Protein AF-A0A348WK27-F1 (afdb_monomer_lite)

Radius of gyration: 16.5 Å; chains: 1; bounding box: 59×31×34 Å

Foldseek 3Di:
DDPPPVPPPDFKDWPFKDKQAKDQAKDQLVVCQVPDPQEAEDPQVVLLSVPAGIDGIDHIFMWTKIWGAAQDWFALVNVVVPADPQQAAESNVCSVRVSSQCVVQPQQRDDDWDADPVAGEWGWYDDPQIWIKTWYWDDDPVGGIHIYIHIDGSGDIGHGGRHMYITGDDD

Secondary structure (DSSP, 8-state):
-------PPP-EEEEEEEEEPPB-S-B-HHHHHHH-TTEEE-HHHHHHHTT---B--B--EEEEEEEE--SS-EEHHHHHHHSPTT-PBPHHHHHHHHHHHHHHTGGG-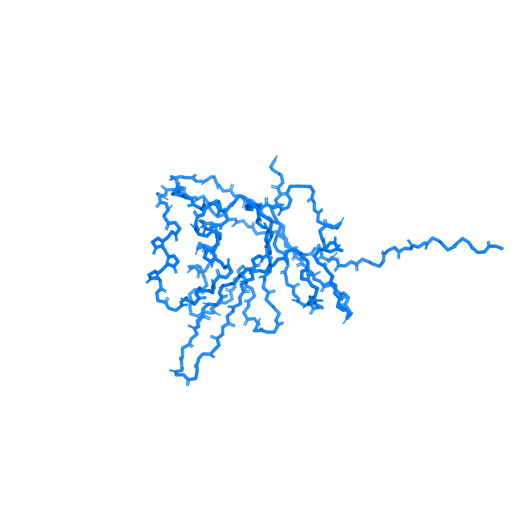SSSS---TTS-EEEEE-STT-EEEEEEEEEETTTEEEEEEEEEETT-EEE-TT-EEEEE---

pLDDT: mean 88.03, std 12.02, range [39.12, 97.31]

Structure (mmCIF, N/CA/C/O backbone):
data_AF-A0A348WK27-F1
#
_entry.id   AF-A0A348WK27-F1
#
loop_
_atom_site.group_PDB
_atom_site.id
_atom_site.type_symbol
_atom_site.label_atom_id
_atom_site.label_alt_id
_atom_site.label_comp_id
_atom_site.label_asym_id
_atom_site.label_entity_id
_atom_site.label_seq_id
_atom_site.pdbx_PDB_ins_code
_atom_site.Cartn_x
_atom_site.Cartn_y
_atom_site.Cartn_z
_atom_site.occupancy
_atom_site.B_iso_or_equiv
_atom_site.auth_seq_id
_atom_site.auth_comp_id
_atom_site.auth_asym_id
_atom_site.auth_atom_id
_atom_site.pdbx_PDB_model_num
ATOM 1 N N . MET A 1 1 ? 43.034 16.244 -9.999 1.00 39.12 1 MET A N 1
ATOM 2 C CA . MET A 1 1 ? 42.257 15.406 -9.064 1.00 39.12 1 MET A CA 1
ATOM 3 C C . MET A 1 1 ? 40.819 15.864 -9.180 1.00 39.12 1 MET A C 1
ATOM 5 O O . MET A 1 1 ? 40.510 16.952 -8.721 1.00 39.12 1 MET A O 1
ATOM 9 N N . GLY A 1 2 ? 40.007 15.137 -9.949 1.00 39.59 2 GLY A N 1
ATOM 10 C CA . GLY A 1 2 ? 38.590 15.454 -10.102 1.00 39.59 2 GLY A CA 1
ATOM 11 C C . GLY A 1 2 ? 37.856 15.017 -8.844 1.00 39.59 2 GLY A C 1
ATOM 12 O O . GLY A 1 2 ? 37.967 13.859 -8.447 1.00 39.59 2 GLY A O 1
ATOM 13 N N . ASN A 1 3 ? 37.160 15.951 -8.207 1.00 41.50 3 ASN A N 1
ATOM 14 C CA . ASN A 1 3 ? 36.207 15.642 -7.156 1.00 41.50 3 ASN A CA 1
ATOM 15 C C . ASN A 1 3 ? 35.047 14.884 -7.809 1.00 41.50 3 ASN A C 1
ATOM 17 O O . ASN A 1 3 ? 34.163 15.496 -8.401 1.00 41.50 3 ASN A O 1
ATOM 21 N N . ASN A 1 4 ? 35.073 13.553 -7.737 1.00 42.16 4 ASN A N 1
ATOM 22 C CA . ASN A 1 4 ? 33.879 12.746 -7.948 1.00 42.16 4 ASN A CA 1
ATOM 23 C C . ASN A 1 4 ? 32.987 12.948 -6.720 1.00 42.16 4 ASN A C 1
ATOM 25 O O . ASN A 1 4 ? 32.990 12.140 -5.792 1.00 42.16 4 ASN A O 1
ATOM 29 N N . GLU A 1 5 ? 32.254 14.059 -6.697 1.00 43.91 5 GLU A N 1
ATOM 30 C CA . GLU A 1 5 ? 31.015 14.115 -5.937 1.00 43.91 5 GLU A CA 1
ATOM 31 C C . GLU A 1 5 ? 30.116 13.040 -6.537 1.00 43.91 5 GLU A C 1
ATOM 33 O O . GLU A 1 5 ? 29.586 13.183 -7.637 1.00 43.91 5 GLU A O 1
ATOM 38 N N . ASN A 1 6 ? 30.039 11.909 -5.842 1.00 43.12 6 ASN A N 1
ATOM 39 C CA . ASN A 1 6 ? 29.105 10.838 -6.123 1.00 43.12 6 ASN A CA 1
ATOM 40 C C . ASN A 1 6 ? 27.704 11.423 -5.912 1.00 43.12 6 ASN A C 1
ATOM 42 O O . ASN A 1 6 ? 27.164 11.382 -4.808 1.00 43.12 6 ASN A O 1
ATOM 46 N N . THR A 1 7 ? 27.166 12.091 -6.934 1.00 49.34 7 THR A N 1
ATOM 47 C CA . THR A 1 7 ? 25.783 12.545 -6.931 1.00 49.34 7 THR A CA 1
ATOM 48 C C . THR A 1 7 ? 24.978 11.262 -6.987 1.00 49.34 7 THR A C 1
ATOM 50 O O . THR A 1 7 ? 24.872 10.657 -8.049 1.00 49.34 7 THR A O 1
ATOM 53 N N . ALA A 1 8 ? 24.532 10.775 -5.827 1.00 62.00 8 ALA A N 1
ATOM 54 C CA . ALA A 1 8 ? 23.645 9.627 -5.775 1.00 62.00 8 ALA A CA 1
ATOM 55 C C . ALA A 1 8 ? 22.491 9.920 -6.739 1.00 62.00 8 ALA A C 1
ATOM 57 O O . ALA A 1 8 ? 21.812 10.942 -6.603 1.00 62.00 8 ALA A O 1
ATOM 58 N N . GLU A 1 9 ? 22.371 9.100 -7.782 1.00 80.75 9 GLU A N 1
ATOM 59 C CA . GLU A 1 9 ? 21.333 9.275 -8.784 1.00 80.75 9 GLU A CA 1
ATOM 60 C C . GLU A 1 9 ? 19.986 9.199 -8.074 1.00 80.75 9 GLU A C 1
ATOM 62 O O . GLU A 1 9 ? 19.713 8.244 -7.348 1.00 80.75 9 GLU A O 1
ATOM 67 N N . LYS A 1 10 ? 19.178 10.247 -8.238 1.00 90.50 10 LYS A N 1
ATOM 68 C CA . LYS A 1 10 ? 17.883 10.358 -7.577 1.00 90.50 10 LYS A CA 1
ATOM 69 C C . LYS A 1 10 ? 16.972 9.222 -8.041 1.00 90.50 10 LYS A C 1
ATOM 71 O O . LYS A 1 10 ? 16.851 8.977 -9.237 1.00 90.50 10 LYS A O 1
ATOM 76 N N . ILE A 1 11 ? 16.300 8.564 -7.109 1.00 94.62 11 ILE A N 1
ATOM 77 C CA . ILE A 1 11 ? 15.469 7.382 -7.360 1.00 94.62 11 ILE A CA 1
ATOM 78 C C . ILE A 1 11 ? 13.988 7.741 -7.371 1.00 94.62 11 ILE A C 1
ATOM 80 O O . ILE A 1 11 ? 13.220 7.169 -8.146 1.00 94.62 11 ILE A O 1
ATOM 84 N N . LEU A 1 12 ? 13.582 8.705 -6.546 1.00 96.19 12 LEU A N 1
ATOM 85 C CA . LEU A 1 12 ? 12.198 9.119 -6.381 1.00 96.19 12 LEU A CA 1
ATOM 86 C C . LEU A 1 12 ? 11.966 10.534 -6.889 1.00 96.19 12 LEU A C 1
ATOM 88 O O . LEU A 1 12 ? 12.610 11.500 -6.475 1.00 96.19 12 LEU A O 1
ATOM 92 N N . ARG A 1 13 ? 10.949 10.690 -7.731 1.00 96.06 13 ARG A N 1
ATOM 93 C CA . ARG A 1 13 ? 10.403 11.998 -8.099 1.00 96.06 13 ARG A CA 1
ATOM 94 C C . ARG A 1 13 ? 9.061 12.197 -7.397 1.00 96.06 13 ARG A C 1
ATOM 96 O O . ARG A 1 13 ? 8.182 11.363 -7.591 1.00 96.06 13 ARG A O 1
ATOM 103 N N . PRO A 1 14 ? 8.856 13.293 -6.642 1.00 95.81 14 PRO A N 1
ATOM 104 C CA . PRO A 1 14 ? 7.535 13.623 -6.114 1.00 95.81 14 PRO A CA 1
ATOM 105 C C . PRO A 1 14 ? 6.504 13.703 -7.245 1.00 95.81 14 PRO A C 1
ATOM 107 O O . PRO A 1 14 ? 6.731 14.406 -8.232 1.00 95.81 14 PRO A O 1
ATOM 110 N N . SER A 1 15 ? 5.393 12.986 -7.102 1.00 94.75 15 SER A N 1
ATOM 111 C CA . SER A 1 15 ? 4.292 12.961 -8.073 1.00 94.75 15 SER A CA 1
ATOM 112 C C . SER A 1 15 ? 3.013 13.608 -7.536 1.00 94.75 15 SER A C 1
ATOM 114 O O . SER A 1 15 ? 2.141 13.974 -8.322 1.00 94.75 15 SER A O 1
ATOM 116 N N . GLY A 1 16 ? 2.918 13.844 -6.222 1.00 93.44 16 GLY A N 1
ATOM 117 C CA . GLY A 1 16 ? 1.859 14.658 -5.627 1.00 93.44 16 GLY A CA 1
ATOM 118 C C . GLY A 1 16 ? 1.589 14.352 -4.157 1.00 93.44 16 GLY A C 1
ATOM 119 O O . GLY A 1 16 ? 2.356 13.656 -3.493 1.00 93.44 16 GLY A O 1
ATOM 120 N N . GLU A 1 17 ? 0.461 14.863 -3.666 1.00 94.12 17 GLU A N 1
ATOM 121 C CA . GLU A 1 17 ? -0.114 14.516 -2.365 1.00 94.12 17 GLU A CA 1
ATOM 122 C C . GLU A 1 17 ? -1.512 13.926 -2.560 1.00 94.12 17 GLU A C 1
ATOM 124 O O . GLU A 1 17 ? -2.267 14.373 -3.426 1.00 94.12 17 GLU A O 1
ATOM 129 N N . ILE A 1 18 ? -1.879 12.960 -1.720 1.00 93.38 18 ILE A N 1
ATOM 130 C CA . ILE A 1 18 ? -3.224 12.382 -1.677 1.00 93.38 18 ILE A CA 1
ATOM 131 C C . ILE A 1 18 ? -3.839 12.693 -0.318 1.00 93.38 18 ILE A C 1
ATOM 133 O O . ILE A 1 18 ? -3.250 12.402 0.725 1.00 93.38 18 ILE A O 1
ATOM 137 N N . THR A 1 19 ? -5.045 13.255 -0.322 1.00 92.94 19 THR A N 1
ATOM 138 C CA . THR A 1 19 ? -5.824 13.471 0.899 1.00 92.94 19 THR A CA 1
ATOM 139 C C . THR A 1 19 ? -6.707 12.259 1.150 1.00 92.94 19 THR A C 1
ATOM 141 O O . THR A 1 19 ? -7.691 12.025 0.448 1.00 92.94 19 THR A O 1
ATOM 144 N N . LEU A 1 20 ? -6.372 11.490 2.180 1.00 92.44 20 LEU A N 1
ATOM 145 C CA . LEU A 1 20 ? -7.163 10.356 2.623 1.00 92.44 20 LEU A CA 1
ATOM 146 C C . LEU A 1 20 ? -8.238 10.833 3.608 1.00 92.44 20 LEU A C 1
ATOM 148 O O . LEU A 1 20 ? -7.897 11.402 4.650 1.00 92.44 20 LEU A O 1
ATOM 152 N N . PRO A 1 21 ? -9.529 10.596 3.319 1.00 92.56 21 PRO A N 1
ATOM 153 C CA . PRO A 1 21 ? -10.615 11.085 4.155 1.00 92.56 21 PRO A CA 1
ATOM 154 C C . PRO A 1 21 ? -10.622 10.404 5.523 1.00 92.56 21 PRO A C 1
ATOM 156 O O . PRO A 1 21 ? -10.168 9.265 5.671 1.00 92.56 21 PRO A O 1
ATOM 159 N N . ALA A 1 22 ? -11.180 11.101 6.513 1.00 94.31 22 ALA A N 1
ATOM 160 C CA . ALA A 1 22 ? -11.392 10.566 7.849 1.00 94.31 22 ALA A CA 1
ATOM 161 C C . ALA A 1 22 ? -12.230 9.279 7.820 1.00 94.31 22 ALA A C 1
ATOM 163 O O . ALA A 1 22 ? -13.229 9.172 7.103 1.00 94.31 22 ALA A O 1
ATOM 164 N N . LEU A 1 23 ? -11.843 8.315 8.651 1.00 94.12 23 LEU A N 1
ATOM 165 C CA . LEU A 1 23 ? -12.652 7.138 8.922 1.00 94.12 23 LEU A CA 1
ATOM 166 C C . LEU A 1 23 ? -13.581 7.464 10.096 1.00 94.12 23 LEU A C 1
ATOM 168 O O . LEU A 1 23 ? -13.135 7.565 11.236 1.00 94.12 23 LEU A O 1
ATOM 172 N N . ILE A 1 24 ? -14.871 7.621 9.803 1.00 92.00 24 ILE A N 1
ATOM 173 C CA . ILE A 1 24 ? -15.908 7.982 10.789 1.00 92.00 24 ILE A CA 1
ATOM 174 C C . ILE A 1 24 ? -16.731 6.784 11.286 1.00 92.00 24 ILE A C 1
ATOM 176 O O . ILE A 1 24 ? -17.595 6.939 12.146 1.00 92.00 24 ILE A O 1
ATOM 180 N N . LYS A 1 25 ? -16.502 5.593 10.725 1.00 91.75 25 LYS A N 1
ATOM 181 C CA . LYS A 1 25 ? -17.160 4.341 11.114 1.00 91.75 25 LYS A CA 1
ATOM 182 C C . LYS A 1 25 ? -16.103 3.283 11.419 1.00 91.75 25 LYS A C 1
ATOM 184 O O . LYS A 1 25 ? -15.093 3.266 10.719 1.00 91.75 25 LYS A O 1
ATOM 189 N N . PRO A 1 26 ? -16.349 2.374 12.377 1.00 95.25 26 PRO A N 1
ATOM 190 C CA . PRO A 1 26 ? -15.437 1.274 12.637 1.00 95.25 26 PRO A CA 1
ATOM 191 C C . PRO A 1 26 ? -15.147 0.460 11.374 1.00 95.25 26 PRO A C 1
ATOM 193 O O . PRO A 1 26 ? -16.058 0.134 10.608 1.00 95.25 26 PRO A O 1
ATOM 196 N N . PHE A 1 27 ? -13.876 0.132 11.175 1.00 96.69 27 PHE A N 1
ATOM 197 C CA . PHE A 1 27 ? -13.388 -0.678 10.069 1.00 96.69 27 PHE A CA 1
ATOM 198 C C . PHE A 1 27 ? -12.697 -1.926 10.606 1.00 96.69 27 PHE A C 1
ATOM 200 O O . PHE A 1 27 ? -11.764 -1.826 11.401 1.00 96.69 27 PHE A O 1
ATOM 207 N N . ASP A 1 28 ? -13.129 -3.091 10.129 1.00 96.88 28 ASP A N 1
ATOM 208 C CA . ASP A 1 28 ? -12.499 -4.380 10.407 1.00 96.88 28 ASP A CA 1
ATOM 209 C C . ASP A 1 28 ? -11.707 -4.839 9.165 1.00 96.88 28 ASP A C 1
ATOM 211 O O . ASP A 1 28 ? -12.322 -5.227 8.159 1.00 96.88 28 ASP A O 1
ATOM 215 N N . PRO A 1 29 ? -10.357 -4.805 9.216 1.00 95.62 29 PRO A N 1
ATOM 216 C CA . PRO A 1 29 ? -9.508 -5.275 8.127 1.00 95.62 29 PRO A CA 1
ATOM 217 C C . PRO A 1 29 ? -9.797 -6.714 7.702 1.00 95.62 29 PRO A C 1
ATOM 219 O O . PRO A 1 29 ? -9.895 -6.996 6.508 1.00 95.62 29 PRO A O 1
ATOM 222 N N . ASP A 1 30 ? -9.957 -7.635 8.652 1.00 94.25 30 ASP A N 1
ATOM 223 C CA . ASP A 1 30 ? -10.096 -9.054 8.332 1.00 94.25 30 ASP A CA 1
ATOM 224 C C . ASP A 1 30 ? -11.402 -9.301 7.573 1.00 94.25 30 ASP A C 1
ATOM 226 O O . ASP A 1 30 ? -11.415 -9.950 6.522 1.00 94.25 30 ASP A O 1
ATOM 230 N N . LYS A 1 31 ? -12.490 -8.675 8.038 1.00 95.00 31 LYS A N 1
ATOM 231 C CA . LYS A 1 31 ? -13.792 -8.738 7.374 1.00 95.00 31 LYS A CA 1
ATOM 232 C C . LYS A 1 31 ? -13.743 -8.165 5.959 1.00 95.00 31 LYS A C 1
ATOM 234 O O . LYS A 1 31 ? -14.241 -8.815 5.037 1.00 95.00 31 LYS A O 1
ATOM 239 N N . PHE A 1 32 ? -13.153 -6.984 5.766 1.00 95.38 32 PHE A N 1
ATOM 240 C CA . PHE A 1 32 ? -13.085 -6.351 4.446 1.00 95.38 32 PHE A CA 1
ATOM 241 C C . PHE A 1 32 ? -12.265 -7.195 3.465 1.00 95.38 32 PHE A C 1
ATOM 243 O O . PHE A 1 32 ? -12.774 -7.619 2.427 1.00 95.38 32 PHE A O 1
ATOM 250 N N . PHE A 1 33 ? -11.014 -7.500 3.813 1.00 94.50 33 PHE A N 1
ATOM 251 C CA . PHE A 1 33 ? -10.071 -8.119 2.885 1.00 94.50 33 PHE A CA 1
ATOM 252 C C . PHE A 1 33 ? -10.376 -9.599 2.602 1.00 94.50 33 PHE A C 1
ATOM 254 O O . PHE A 1 33 ? -10.013 -10.093 1.537 1.00 94.50 33 PHE A O 1
ATOM 261 N N . ARG A 1 34 ? -11.076 -10.318 3.493 1.00 90.81 34 ARG A N 1
ATOM 262 C CA . ARG A 1 34 ? -11.478 -11.713 3.229 1.00 90.81 34 ARG A CA 1
ATOM 263 C C . ARG A 1 34 ? -12.747 -11.861 2.402 1.00 90.81 34 ARG A C 1
ATOM 265 O O . ARG A 1 34 ? -12.899 -12.879 1.734 1.00 90.81 34 ARG A O 1
ATOM 272 N N . THR A 1 35 ? -13.679 -10.912 2.488 1.00 87.44 35 THR A N 1
ATOM 273 C CA . THR A 1 35 ? -15.038 -11.098 1.941 1.00 87.44 35 THR A CA 1
ATOM 274 C C . THR A 1 35 ? -15.359 -10.199 0.750 1.00 87.44 35 THR A C 1
ATOM 276 O O . THR A 1 35 ? -16.357 -10.424 0.061 1.00 87.44 35 THR A O 1
ATOM 279 N N . ARG A 1 36 ? -14.526 -9.191 0.464 1.00 87.12 36 ARG A N 1
ATOM 280 C CA . ARG A 1 36 ? -14.748 -8.266 -0.649 1.00 87.12 36 ARG A CA 1
ATOM 281 C C . ARG A 1 36 ? -14.624 -8.983 -1.997 1.00 87.12 36 ARG A C 1
ATOM 283 O O . ARG A 1 36 ? -13.557 -9.446 -2.382 1.00 87.12 36 ARG A O 1
ATOM 290 N N . LYS A 1 37 ? -15.718 -9.007 -2.765 1.00 86.50 37 LYS A N 1
ATOM 291 C CA . LYS A 1 37 ? -15.716 -9.451 -4.171 1.00 86.50 37 LYS A CA 1
ATOM 292 C C . LYS A 1 37 ? -14.748 -8.599 -5.003 1.00 86.50 37 LYS A C 1
ATOM 294 O O . LYS A 1 37 ? -14.667 -7.402 -4.763 1.00 86.50 37 LYS A O 1
ATOM 299 N N . GLY A 1 38 ? -14.078 -9.169 -6.005 1.00 87.75 38 GLY A N 1
ATOM 300 C CA . GLY A 1 38 ? -13.172 -8.405 -6.879 1.00 87.75 38 GLY A CA 1
ATOM 301 C C . GLY A 1 38 ? -11.890 -7.953 -6.178 1.00 87.75 38 GLY A C 1
ATOM 302 O O . GLY A 1 38 ? -11.293 -6.951 -6.573 1.00 87.75 38 GLY A O 1
ATOM 303 N N . LEU A 1 39 ? -11.488 -8.682 -5.133 1.00 91.31 39 LEU A N 1
ATOM 304 C CA . LEU A 1 39 ? -10.247 -8.483 -4.404 1.00 91.31 39 LEU A CA 1
ATOM 305 C C . LEU A 1 39 ? -9.566 -9.836 -4.163 1.00 91.31 39 LEU A C 1
ATOM 307 O O . LEU A 1 39 ? -10.087 -10.691 -3.448 1.00 91.31 39 LEU A O 1
ATOM 311 N N . LEU A 1 40 ? -8.372 -10.009 -4.721 1.00 91.56 40 LEU A N 1
ATOM 312 C CA . LEU A 1 40 ? -7.505 -11.156 -4.494 1.00 91.56 40 LEU A CA 1
ATOM 313 C C . LEU A 1 40 ? -6.404 -10.801 -3.502 1.00 91.56 40 LEU A C 1
ATOM 315 O O . LEU A 1 40 ? -5.451 -10.087 -3.818 1.00 91.56 40 LEU A O 1
ATOM 319 N N . VAL A 1 41 ? -6.508 -11.381 -2.311 1.00 93.81 41 VAL A N 1
ATOM 320 C CA . VAL A 1 41 ? -5.515 -11.239 -1.244 1.00 93.81 41 VAL A CA 1
ATOM 321 C C . VAL A 1 41 ? -4.541 -12.413 -1.265 1.00 93.81 41 VAL A C 1
ATOM 323 O O . VAL A 1 41 ? -4.936 -13.568 -1.076 1.00 93.81 41 VAL A O 1
ATOM 326 N N . ARG A 1 42 ? -3.258 -12.116 -1.482 1.00 92.56 42 ARG A N 1
ATOM 327 C CA . ARG A 1 42 ? -2.162 -13.094 -1.473 1.00 92.56 42 ARG A CA 1
ATOM 328 C C . ARG A 1 42 ? -1.652 -13.378 -0.060 1.00 92.56 42 ARG A C 1
ATOM 330 O O . ARG A 1 42 ? -1.882 -12.606 0.869 1.00 92.56 42 ARG A O 1
ATOM 337 N N . ASP A 1 43 ? -0.940 -14.495 0.087 1.00 88.94 43 ASP A N 1
ATOM 338 C CA . ASP A 1 43 ? -0.457 -14.991 1.381 1.00 88.94 43 ASP A CA 1
ATOM 339 C C . ASP A 1 43 ? 0.428 -13.994 2.123 1.00 88.94 43 ASP A C 1
ATOM 341 O O . ASP A 1 43 ? 0.269 -13.840 3.331 1.00 88.94 43 ASP A O 1
ATOM 345 N N . GLY A 1 44 ? 1.285 -13.254 1.411 1.00 88.94 44 GLY A N 1
ATOM 346 C CA . GLY A 1 44 ? 2.111 -12.222 2.030 1.00 88.94 44 GLY A CA 1
ATOM 347 C C . GLY A 1 44 ? 1.257 -11.203 2.783 1.00 88.94 44 GLY A C 1
ATOM 348 O O . GLY A 1 44 ? 1.496 -10.927 3.957 1.00 88.94 44 GLY A O 1
ATOM 349 N N . PHE A 1 45 ? 0.194 -10.708 2.146 1.00 92.69 45 PHE A N 1
ATOM 350 C CA . PHE A 1 45 ? -0.691 -9.724 2.763 1.00 92.69 45 PHE A CA 1
ATOM 351 C C . PHE A 1 45 ? -1.494 -10.289 3.947 1.00 92.69 45 PHE A C 1
ATOM 353 O O . PHE A 1 45 ? -1.830 -9.552 4.875 1.00 92.69 45 PHE A O 1
ATOM 360 N N . ARG A 1 46 ? -1.750 -11.605 3.989 1.00 91.69 46 ARG A N 1
ATOM 361 C CA . ARG A 1 46 ? -2.401 -12.251 5.145 1.00 91.69 46 ARG A CA 1
ATOM 362 C C . ARG A 1 46 ? -1.569 -12.134 6.423 1.00 91.69 46 ARG A C 1
ATOM 364 O O . ARG A 1 46 ? -2.146 -12.074 7.506 1.00 91.69 46 ARG A O 1
ATOM 371 N N . GLU A 1 47 ? -0.241 -12.026 6.326 1.00 89.75 47 GLU A N 1
ATOM 372 C CA . GLU A 1 47 ? 0.607 -11.743 7.492 1.00 89.75 47 GLU A CA 1
ATOM 373 C C . GLU A 1 47 ? 0.304 -10.361 8.090 1.00 89.75 47 GLU A C 1
ATOM 375 O O . GLU A 1 47 ? 0.264 -10.217 9.313 1.00 89.75 47 GLU A O 1
ATOM 380 N N . ILE A 1 48 ? 0.039 -9.357 7.250 1.00 91.44 48 ILE A N 1
ATOM 381 C CA . ILE A 1 48 ? -0.339 -8.008 7.693 1.00 91.44 48 ILE A CA 1
ATOM 382 C C . ILE A 1 48 ? -1.725 -8.045 8.340 1.00 91.44 48 ILE A C 1
ATOM 384 O O . ILE A 1 48 ? -1.897 -7.530 9.444 1.00 91.44 48 ILE A O 1
ATOM 388 N N . LEU A 1 49 ? -2.686 -8.738 7.719 1.00 92.81 49 LEU A N 1
ATOM 389 C CA . LEU A 1 49 ? -4.025 -8.927 8.292 1.00 92.81 49 LEU A CA 1
ATOM 390 C C . LEU A 1 49 ? -3.997 -9.652 9.645 1.00 92.81 49 LEU A C 1
ATOM 392 O O . LEU A 1 49 ? -4.814 -9.356 10.507 1.00 92.81 49 LEU A O 1
ATOM 396 N N . SER A 1 50 ? -3.034 -10.553 9.871 1.00 92.06 50 SER A N 1
ATOM 397 C CA . SER A 1 50 ? -2.909 -11.285 11.143 1.00 92.06 50 SER A CA 1
ATOM 398 C C . SER A 1 50 ? -2.554 -10.400 12.346 1.00 92.06 50 SER A C 1
ATOM 400 O O . SER A 1 50 ? -2.766 -10.801 13.493 1.00 92.06 50 SER A O 1
ATOM 402 N N . VAL A 1 51 ? -1.994 -9.211 12.097 1.00 92.44 51 VAL A N 1
ATOM 403 C CA . VAL A 1 51 ? -1.619 -8.243 13.140 1.00 92.44 51 VAL A CA 1
ATOM 404 C C . VAL A 1 51 ? -2.477 -6.982 13.119 1.00 92.44 51 VAL A C 1
ATOM 406 O O . VAL A 1 51 ? -2.533 -6.289 14.134 1.00 92.44 51 VAL A O 1
ATOM 409 N N . ALA A 1 52 ? -3.152 -6.699 12.003 1.00 93.88 52 ALA A N 1
ATOM 410 C CA . ALA A 1 52 ? -4.086 -5.592 11.887 1.00 93.88 52 ALA A CA 1
ATOM 411 C C . ALA A 1 52 ? -5.283 -5.782 12.833 1.00 93.88 52 ALA A C 1
ATOM 413 O O . ALA A 1 52 ? -5.765 -6.895 13.060 1.00 93.88 52 ALA A O 1
ATOM 414 N N . ARG A 1 53 ? -5.753 -4.679 13.413 1.00 95.19 53 ARG A N 1
ATOM 415 C CA . ARG A 1 53 ? -6.879 -4.642 14.350 1.00 95.19 53 ARG A CA 1
ATOM 416 C C . ARG A 1 53 ? -7.993 -3.760 13.813 1.00 95.19 53 ARG A C 1
ATOM 418 O O . ARG A 1 53 ? -7.786 -2.960 12.905 1.00 95.19 53 ARG A O 1
ATOM 425 N N . GLU A 1 54 ? -9.174 -3.913 14.401 1.00 97.31 54 GLU A N 1
ATOM 426 C CA . GLU A 1 54 ? -10.294 -3.020 14.130 1.00 97.31 54 GLU A CA 1
ATOM 427 C C . GLU A 1 54 ? -9.905 -1.569 14.438 1.00 97.31 54 GLU A C 1
ATOM 429 O O . GLU A 1 54 ? -9.341 -1.261 15.493 1.00 97.31 54 GLU A O 1
ATOM 434 N N . VAL A 1 55 ? -10.226 -0.675 13.510 1.00 97.00 55 VAL A N 1
ATOM 435 C CA . VAL A 1 55 ? -9.964 0.755 13.619 1.00 97.00 55 VAL A CA 1
ATOM 436 C C . VAL A 1 55 ? -11.286 1.468 13.849 1.00 97.00 55 VAL A C 1
ATOM 438 O O . VAL A 1 55 ? -12.143 1.484 12.972 1.00 97.00 55 VAL A O 1
ATOM 441 N N . LYS A 1 56 ? -11.462 2.076 15.025 1.00 96.44 56 LYS A N 1
ATOM 442 C CA . LYS A 1 56 ? -12.715 2.766 15.379 1.00 96.44 56 LYS A CA 1
ATOM 443 C C . LYS A 1 56 ? -12.922 4.048 14.578 1.00 96.44 56 LYS A C 1
ATOM 445 O O . LYS A 1 56 ? -14.032 4.333 14.138 1.00 96.44 56 LYS A O 1
ATOM 450 N N . SER A 1 57 ? -11.849 4.816 14.427 1.00 95.25 57 SER A N 1
ATOM 451 C CA . SER A 1 57 ? -11.836 6.083 13.708 1.00 95.25 57 SER A CA 1
ATOM 452 C C . SER A 1 57 ? -10.411 6.481 13.344 1.00 95.25 57 SER A C 1
ATOM 454 O O . SER A 1 57 ? -9.474 6.144 14.067 1.00 95.25 57 SER A O 1
ATOM 456 N N . LEU A 1 58 ? -10.264 7.256 12.274 1.00 95.06 58 LEU A N 1
ATOM 457 C CA . LEU A 1 58 ? -9.016 7.916 11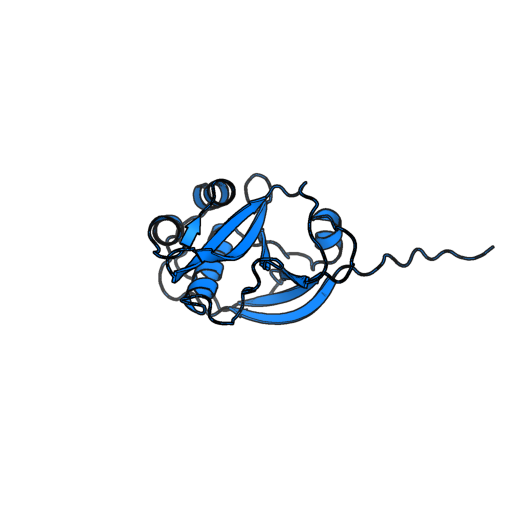.886 1.00 95.06 58 LEU A CA 1
ATOM 458 C C . LEU A 1 58 ? -9.338 9.346 11.438 1.00 95.06 58 LEU A C 1
ATOM 460 O O . LEU A 1 58 ? -10.348 9.522 10.753 1.00 95.06 58 LEU A O 1
ATOM 464 N N . PRO A 1 59 ? -8.499 10.350 11.749 1.00 94.62 59 PRO A N 1
ATOM 465 C CA . PRO A 1 59 ? -8.649 11.693 11.181 1.00 94.62 59 PRO A CA 1
ATOM 466 C C . PRO A 1 59 ? -8.428 11.667 9.663 1.00 94.62 59 PRO A C 1
ATOM 468 O O . PRO A 1 59 ? -8.053 10.634 9.108 1.00 94.62 59 PRO A O 1
ATOM 471 N N . ASP A 1 60 ? -8.646 12.764 8.949 1.00 94.31 60 ASP A N 1
ATOM 472 C CA . ASP A 1 60 ? -8.084 12.895 7.604 1.00 94.31 60 ASP A CA 1
ATOM 473 C C . ASP A 1 60 ? -6.547 12.883 7.664 1.00 94.31 60 ASP A C 1
ATOM 475 O O . ASP A 1 60 ? -5.937 13.141 8.705 1.00 94.31 60 ASP A O 1
ATOM 479 N N . ARG A 1 61 ? -5.911 12.476 6.565 1.00 92.25 61 ARG A N 1
ATOM 480 C CA . ARG A 1 61 ? -4.451 12.427 6.482 1.00 92.25 61 ARG A CA 1
ATOM 481 C C . ARG A 1 61 ? -3.990 12.696 5.065 1.00 92.25 61 ARG A C 1
ATOM 483 O O . ARG A 1 61 ? -4.464 12.053 4.131 1.00 92.25 61 ARG A O 1
ATOM 490 N N . LYS A 1 62 ? -3.028 13.599 4.916 1.00 93.25 62 LYS A N 1
ATOM 491 C CA . LYS A 1 62 ? -2.273 13.734 3.674 1.00 93.25 62 LYS A CA 1
ATOM 492 C C . LYS A 1 62 ? -1.172 12.687 3.620 1.00 93.25 62 LYS A C 1
ATOM 494 O O . LYS A 1 62 ? -0.581 12.357 4.641 1.00 93.25 62 LYS A O 1
ATOM 499 N N . ILE A 1 63 ? -0.927 12.155 2.435 1.00 94.62 63 ILE A N 1
ATOM 500 C CA . ILE A 1 63 ? 0.179 11.238 2.170 1.00 94.62 63 ILE A CA 1
ATOM 501 C C . ILE A 1 63 ? 0.914 11.714 0.923 1.00 94.62 63 ILE A C 1
ATOM 503 O O . ILE A 1 63 ? 0.301 12.289 0.021 1.00 94.62 63 ILE A O 1
ATOM 507 N N . ALA A 1 64 ? 2.220 11.482 0.872 1.00 95.69 64 ALA A N 1
ATOM 508 C CA . ALA A 1 64 ? 3.032 11.849 -0.278 1.00 95.69 64 ALA A CA 1
ATOM 509 C C . ALA A 1 64 ? 3.054 10.702 -1.293 1.00 95.69 64 ALA A C 1
ATOM 511 O O . ALA A 1 64 ? 3.071 9.527 -0.917 1.00 95.69 64 ALA A O 1
ATOM 512 N N . SER A 1 65 ? 3.067 11.054 -2.575 1.00 95.69 65 SER A N 1
ATOM 513 C CA . SER A 1 65 ? 3.207 10.123 -3.689 1.00 95.69 65 SER A CA 1
ATOM 514 C C . SER A 1 65 ? 4.480 10.433 -4.466 1.00 95.69 65 SER A C 1
ATOM 516 O O . SER A 1 65 ? 4.834 11.600 -4.675 1.00 95.69 65 SER A O 1
ATOM 518 N N . PHE A 1 66 ? 5.174 9.379 -4.879 1.00 96.50 66 PHE A N 1
ATOM 519 C CA . PHE A 1 66 ? 6.412 9.448 -5.640 1.00 96.50 66 PHE A CA 1
ATOM 520 C C . PHE A 1 66 ? 6.379 8.451 -6.792 1.00 96.50 66 PHE A C 1
ATOM 522 O O . PHE A 1 66 ? 5.765 7.394 -6.677 1.00 96.50 66 PHE A O 1
ATOM 529 N N . ASP A 1 67 ? 7.102 8.748 -7.863 1.00 96.12 67 ASP A N 1
ATOM 530 C CA . ASP A 1 67 ? 7.388 7.793 -8.929 1.00 96.12 67 ASP A CA 1
ATOM 531 C C . ASP A 1 67 ? 8.849 7.360 -8.845 1.00 96.12 67 ASP A C 1
ATOM 533 O O . ASP A 1 67 ? 9.738 8.198 -8.653 1.00 96.12 67 ASP A O 1
ATOM 537 N N . ILE A 1 68 ? 9.101 6.068 -9.050 1.00 95.88 68 ILE A N 1
ATOM 538 C CA . ILE A 1 68 ? 10.451 5.573 -9.323 1.00 95.88 68 ILE A CA 1
ATOM 539 C C . ILE A 1 68 ? 10.866 6.050 -10.716 1.00 95.88 68 ILE A C 1
ATOM 541 O O . ILE A 1 68 ? 10.116 5.875 -11.681 1.00 95.88 68 ILE A O 1
ATOM 545 N N . ILE A 1 69 ? 12.050 6.660 -10.818 1.00 94.19 69 ILE A N 1
ATOM 546 C CA . ILE A 1 69 ? 12.569 7.223 -12.074 1.00 94.19 69 ILE A CA 1
ATOM 547 C C . ILE A 1 69 ? 13.643 6.393 -12.791 1.00 94.19 69 ILE A C 1
ATOM 549 O O . ILE A 1 69 ? 13.627 6.423 -14.024 1.00 94.19 69 ILE A O 1
ATOM 553 N N . PRO A 1 70 ? 14.558 5.663 -12.117 1.00 88.06 70 PRO A N 1
ATOM 554 C CA . PRO A 1 70 ? 15.623 4.960 -12.822 1.00 88.06 70 PRO A CA 1
ATOM 555 C C . PRO A 1 70 ? 15.083 3.835 -13.706 1.00 88.06 70 PRO A C 1
ATOM 557 O O . PRO A 1 70 ? 14.138 3.133 -13.342 1.00 88.06 70 PRO A O 1
ATOM 560 N N . LEU A 1 71 ? 15.723 3.641 -14.863 1.00 82.75 71 LEU A N 1
ATOM 561 C CA . LEU A 1 71 ? 15.432 2.518 -15.763 1.00 82.75 71 LEU A CA 1
ATOM 562 C C . LEU A 1 71 ? 15.966 1.185 -15.221 1.00 82.75 71 LEU A C 1
ATOM 564 O O . LEU A 1 71 ? 15.507 0.120 -15.632 1.00 82.75 71 LEU A O 1
ATOM 568 N N . GLU A 1 72 ? 16.940 1.246 -14.315 1.00 89.62 72 GLU A N 1
ATOM 569 C CA . GLU A 1 72 ? 17.511 0.083 -13.648 1.00 89.62 72 GLU A CA 1
ATOM 570 C C . GLU A 1 72 ? 16.630 -0.410 -12.494 1.00 89.62 72 GLU A C 1
ATOM 572 O O . GLU A 1 72 ? 15.769 0.304 -11.977 1.00 89.62 72 GLU A O 1
ATOM 577 N N . ILE A 1 73 ? 16.863 -1.658 -12.076 1.00 92.12 73 ILE A N 1
ATOM 578 C CA . ILE A 1 73 ? 16.150 -2.248 -10.944 1.00 92.12 73 ILE A CA 1
ATOM 579 C C . ILE A 1 73 ? 16.644 -1.613 -9.643 1.00 92.12 73 ILE A C 1
ATOM 581 O O . ILE A 1 73 ? 17.831 -1.678 -9.331 1.00 92.12 73 ILE A O 1
ATOM 585 N N . VAL A 1 74 ? 15.718 -1.095 -8.838 1.00 93.62 74 VAL A N 1
ATOM 586 C CA . VAL A 1 74 ? 16.005 -0.506 -7.526 1.00 93.62 74 VAL A CA 1
ATOM 587 C C . VAL A 1 74 ? 15.490 -1.378 -6.379 1.00 93.62 74 VAL A C 1
ATOM 589 O O . VAL A 1 74 ? 14.503 -2.120 -6.494 1.00 93.62 74 VAL A O 1
ATOM 592 N N . SER A 1 75 ? 16.189 -1.309 -5.248 1.00 94.00 75 SER A N 1
ATOM 593 C CA . SER A 1 75 ? 15.849 -2.026 -4.019 1.00 94.00 75 SER A CA 1
ATOM 594 C C . SER A 1 75 ? 14.943 -1.201 -3.101 1.00 94.00 75 SER A C 1
ATOM 596 O O . SER A 1 75 ? 14.873 0.026 -3.181 1.00 94.00 75 SER A O 1
ATOM 598 N N . ASN A 1 76 ? 14.276 -1.869 -2.158 1.00 93.88 76 ASN A N 1
ATOM 599 C CA . ASN A 1 76 ? 13.542 -1.168 -1.099 1.00 93.88 76 ASN A CA 1
ATOM 600 C C . ASN A 1 76 ? 14.450 -0.303 -0.218 1.00 93.88 76 ASN A C 1
ATOM 602 O O . ASN A 1 76 ? 13.995 0.701 0.313 1.00 93.88 76 ASN A O 1
ATOM 606 N N . GLU A 1 77 ? 15.706 -0.702 -0.009 1.00 92.81 77 GLU A N 1
ATOM 607 C CA . GLU A 1 77 ? 16.661 0.072 0.791 1.00 92.81 77 GLU A CA 1
ATOM 608 C C . GLU A 1 77 ? 16.957 1.416 0.127 1.00 92.81 77 GLU A C 1
ATOM 610 O O . GLU A 1 77 ? 16.840 2.459 0.764 1.00 92.81 77 GLU A O 1
ATOM 615 N N . GLN A 1 78 ? 17.226 1.379 -1.176 1.00 94.19 78 GLN A N 1
ATOM 616 C CA . GLN A 1 78 ? 17.441 2.553 -2.010 1.00 94.19 78 GLN A CA 1
ATOM 617 C C . GLN A 1 78 ? 16.221 3.484 -2.034 1.00 94.19 78 GLN A C 1
ATOM 619 O O . GLN A 1 78 ? 16.355 4.677 -1.781 1.00 94.19 78 GLN A O 1
ATOM 624 N N . ILE A 1 79 ? 15.018 2.941 -2.255 1.00 95.25 79 ILE A N 1
ATOM 625 C CA . ILE A 1 79 ? 13.774 3.729 -2.230 1.00 95.25 79 ILE A CA 1
ATOM 626 C C . ILE A 1 79 ? 13.577 4.384 -0.857 1.00 95.25 79 ILE A C 1
ATOM 628 O O . ILE A 1 79 ? 13.310 5.578 -0.763 1.00 95.25 79 ILE A O 1
ATOM 632 N N . ARG A 1 80 ? 13.709 3.612 0.228 1.00 93.56 80 ARG A N 1
ATOM 633 C CA . ARG A 1 80 ? 13.467 4.103 1.592 1.00 93.56 80 ARG A CA 1
ATOM 634 C C . ARG A 1 80 ? 14.474 5.155 2.042 1.00 93.56 80 ARG A C 1
ATOM 636 O O . ARG A 1 80 ? 14.119 5.951 2.904 1.00 93.56 80 ARG A O 1
ATOM 643 N N . ALA A 1 81 ? 15.683 5.163 1.484 1.00 93.25 81 ALA A N 1
ATOM 644 C CA . ALA A 1 81 ? 16.688 6.183 1.770 1.00 93.25 81 ALA A CA 1
ATOM 645 C C . ALA A 1 81 ? 16.280 7.583 1.271 1.00 93.25 81 ALA A C 1
ATOM 647 O O . ALA A 1 81 ? 16.744 8.576 1.824 1.00 93.25 81 ALA A O 1
ATOM 648 N N . GLU A 1 82 ? 15.399 7.671 0.268 1.00 95.25 82 GLU A N 1
ATOM 649 C CA . GLU A 1 82 ? 14.881 8.943 -0.261 1.00 95.25 82 GLU A CA 1
ATOM 650 C C . GLU A 1 82 ? 13.492 9.318 0.267 1.00 95.25 82 GLU A C 1
ATOM 652 O O . GLU A 1 82 ? 13.023 10.439 0.055 1.00 95.25 82 GLU A O 1
ATOM 657 N N . LEU A 1 83 ? 12.815 8.392 0.946 1.00 94.12 83 LEU A N 1
ATOM 658 C CA . LEU A 1 83 ? 11.517 8.661 1.548 1.00 94.12 83 LEU A CA 1
ATOM 659 C C . LEU A 1 83 ? 11.658 9.508 2.820 1.00 94.12 83 LEU A C 1
ATOM 661 O O . LEU A 1 83 ? 12.645 9.375 3.548 1.00 94.12 83 LEU A O 1
ATOM 665 N N . PRO A 1 84 ? 10.653 10.344 3.139 1.00 91.56 84 PRO A N 1
ATOM 666 C CA . PRO A 1 84 ? 10.666 11.120 4.370 1.00 91.56 84 PRO A CA 1
ATOM 667 C C . PRO A 1 84 ? 10.707 10.219 5.612 1.00 91.56 84 PRO A C 1
ATOM 669 O O . PRO A 1 84 ? 10.300 9.047 5.602 1.00 91.56 84 PRO A O 1
ATOM 672 N N . GLU A 1 85 ? 11.175 10.784 6.723 1.00 89.44 85 GLU A N 1
ATOM 673 C CA . GLU A 1 85 ? 11.055 10.132 8.023 1.00 89.44 85 GLU A CA 1
ATOM 674 C C . GLU A 1 85 ? 9.572 9.870 8.340 1.00 89.44 85 GLU A C 1
ATOM 676 O O . GLU A 1 85 ? 8.699 10.688 8.051 1.00 89.44 85 GLU A O 1
ATOM 681 N N . GLY A 1 86 ? 9.268 8.691 8.889 1.00 88.06 86 GLY A N 1
ATOM 682 C CA . GLY A 1 86 ? 7.885 8.289 9.155 1.00 88.06 86 GLY A CA 1
ATOM 683 C C . GLY A 1 86 ? 7.095 7.814 7.926 1.00 88.06 86 GLY A C 1
ATOM 684 O O . GLY A 1 86 ? 5.874 7.720 8.008 1.00 88.06 86 GLY A O 1
ATOM 685 N N . HIS A 1 87 ? 7.758 7.456 6.817 1.00 92.31 87 HIS A N 1
ATOM 686 C CA . HIS A 1 87 ? 7.119 6.951 5.585 1.00 92.31 87 HIS A CA 1
ATOM 687 C C . HIS A 1 87 ? 6.287 5.669 5.723 1.00 92.31 87 HIS A C 1
ATOM 689 O O . HIS A 1 87 ? 5.532 5.317 4.812 1.00 92.31 87 HIS A O 1
ATOM 695 N N . THR A 1 88 ? 6.424 4.942 6.830 1.00 92.31 88 THR A N 1
ATOM 696 C CA . THR A 1 88 ? 5.735 3.671 7.061 1.00 92.31 88 THR A CA 1
ATOM 697 C C . THR A 1 88 ? 4.389 3.856 7.748 1.00 92.31 88 THR A C 1
ATOM 699 O O . THR A 1 88 ? 4.272 4.640 8.687 1.00 92.31 88 THR A O 1
ATOM 702 N N . PHE A 1 89 ? 3.410 3.037 7.376 1.00 92.44 89 PHE A N 1
ATOM 703 C CA . PHE A 1 89 ? 2.125 2.962 8.067 1.00 92.44 89 PHE A CA 1
ATOM 704 C C . PHE A 1 89 ? 2.096 1.876 9.146 1.00 92.44 89 PHE A C 1
ATOM 706 O O . PHE A 1 89 ? 2.722 0.821 9.002 1.00 92.44 89 PHE A O 1
ATOM 713 N N . ASP A 1 90 ? 1.288 2.100 10.184 1.00 92.62 90 ASP A N 1
ATOM 714 C CA . ASP A 1 90 ? 0.794 1.023 11.045 1.00 92.62 90 ASP A CA 1
ATOM 715 C C . ASP A 1 90 ? -0.078 0.048 10.220 1.00 92.62 90 ASP A C 1
ATOM 717 O O . ASP A 1 90 ? -0.839 0.503 9.362 1.00 92.62 90 ASP A O 1
ATOM 721 N N . PRO A 1 91 ? -0.020 -1.279 10.455 1.00 93.62 91 PRO A N 1
ATOM 722 C CA . PRO A 1 91 ? -0.830 -2.257 9.728 1.00 93.62 91 PRO A CA 1
ATOM 723 C C . PRO A 1 91 ? -2.338 -1.981 9.718 1.00 93.62 91 PRO A C 1
ATOM 725 O O . PRO A 1 91 ? -2.983 -2.156 8.684 1.00 93.62 91 PRO A O 1
ATOM 728 N N . SER A 1 92 ? -2.910 -1.565 10.848 1.00 95.00 92 SER A N 1
ATOM 729 C CA . SER A 1 92 ? -4.353 -1.338 10.989 1.00 95.00 92 SER A CA 1
ATOM 730 C C . SER A 1 92 ? -4.762 -0.059 10.269 1.00 95.00 92 SER A C 1
ATOM 732 O O . SER A 1 92 ? -5.720 -0.066 9.493 1.00 95.00 92 SER A O 1
ATOM 734 N N . GLU A 1 93 ? -3.992 1.017 10.466 1.00 94.44 93 GLU A N 1
ATOM 735 C CA . GLU A 1 93 ? -4.194 2.271 9.737 1.00 94.44 93 GLU A CA 1
ATOM 736 C C . GLU A 1 93 ? -4.076 2.047 8.227 1.00 94.44 93 GLU A C 1
ATOM 738 O O . GLU A 1 93 ? -4.977 2.432 7.479 1.00 94.44 93 GLU A O 1
ATOM 743 N N . PHE A 1 94 ? -3.006 1.378 7.787 1.00 94.75 94 PHE A N 1
ATOM 744 C CA . PHE A 1 94 ? -2.787 1.048 6.384 1.00 94.75 94 PHE A CA 1
AT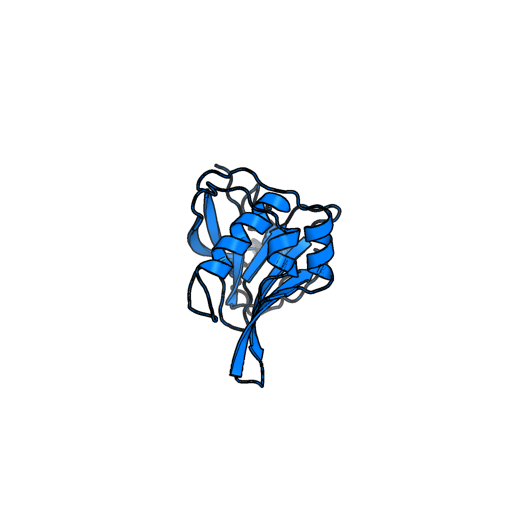OM 745 C C . PHE A 1 94 ? -4.004 0.337 5.798 1.00 94.75 94 PHE A C 1
ATOM 747 O O . PHE A 1 94 ? -4.544 0.789 4.793 1.00 94.75 94 PHE A O 1
ATOM 754 N N . CYS A 1 95 ? -4.474 -0.737 6.442 1.00 95.88 95 CYS A N 1
ATOM 755 C CA . CYS A 1 95 ? -5.607 -1.514 5.946 1.00 95.88 95 CYS A CA 1
ATOM 756 C C . CYS A 1 95 ? -6.870 -0.658 5.787 1.00 95.88 95 CYS A C 1
ATOM 758 O O . CYS A 1 95 ? -7.537 -0.756 4.758 1.00 95.88 95 CYS A O 1
ATOM 760 N N . ALA A 1 96 ? -7.180 0.201 6.763 1.00 96.12 96 ALA A N 1
ATOM 761 C CA . ALA A 1 96 ? -8.346 1.080 6.701 1.00 96.12 96 ALA A CA 1
ATOM 762 C C . ALA A 1 96 ? -8.241 2.112 5.567 1.00 96.12 96 ALA A C 1
ATOM 764 O O . ALA A 1 96 ? -9.183 2.303 4.796 1.00 96.12 96 ALA A O 1
ATOM 765 N N . ARG A 1 97 ? -7.079 2.760 5.422 1.00 95.31 97 ARG A N 1
ATOM 766 C CA . ARG A 1 97 ? -6.835 3.734 4.348 1.00 95.31 97 ARG A CA 1
ATOM 767 C C . ARG A 1 97 ? -6.862 3.092 2.970 1.00 95.31 97 ARG A C 1
ATOM 769 O O . ARG A 1 97 ? -7.462 3.635 2.044 1.00 95.31 97 ARG A O 1
ATOM 776 N N . PHE A 1 98 ? -6.218 1.940 2.853 1.00 95.12 98 PHE A N 1
ATOM 777 C CA . PHE A 1 98 ? -6.076 1.201 1.613 1.00 95.12 98 PHE A CA 1
ATOM 778 C C . PHE A 1 98 ? -7.406 0.625 1.130 1.00 95.12 98 PHE A C 1
ATOM 780 O O . PHE A 1 98 ? -7.718 0.728 -0.054 1.00 95.12 98 PHE A O 1
ATOM 787 N N . ALA A 1 99 ? -8.250 0.136 2.043 1.00 94.25 99 ALA A N 1
ATOM 788 C CA . ALA A 1 99 ? -9.627 -0.221 1.720 1.00 94.25 99 ALA A CA 1
ATOM 789 C C . ALA A 1 99 ? -10.400 0.967 1.131 1.00 94.25 99 ALA A C 1
ATOM 791 O O . ALA A 1 99 ? -11.019 0.827 0.080 1.00 94.25 99 ALA A O 1
ATOM 792 N N . GLY A 1 100 ? -10.286 2.154 1.736 1.00 93.12 100 GLY A N 1
ATOM 793 C CA . GLY A 1 100 ? -10.916 3.363 1.204 1.00 93.12 100 GLY A CA 1
ATOM 794 C C . GLY A 1 100 ? -10.414 3.756 -0.193 1.00 93.12 100 GLY A C 1
ATOM 795 O O . GLY A 1 100 ? -11.209 4.210 -1.012 1.00 93.12 100 GLY A O 1
ATOM 796 N N . MET A 1 101 ? -9.119 3.575 -0.486 1.00 93.81 101 MET A N 1
ATOM 797 C CA . MET A 1 101 ? -8.563 3.787 -1.834 1.00 93.81 101 MET A CA 1
ATOM 798 C C . MET A 1 101 ? -9.173 2.809 -2.850 1.00 93.81 101 MET A C 1
ATOM 800 O O . MET A 1 101 ? -9.671 3.231 -3.892 1.00 93.81 101 MET A O 1
ATOM 804 N N . ILE A 1 102 ? -9.226 1.516 -2.509 1.00 92.50 102 ILE A N 1
ATOM 805 C CA . ILE A 1 102 ? -9.849 0.476 -3.345 1.00 92.50 102 ILE A CA 1
ATOM 806 C C . ILE A 1 102 ? -11.334 0.775 -3.592 1.00 92.50 102 ILE A C 1
ATOM 808 O O . ILE A 1 102 ? -11.819 0.618 -4.711 1.00 92.50 102 ILE A O 1
ATOM 812 N N . GLU A 1 103 ? -12.075 1.211 -2.571 1.00 90.88 103 GLU A N 1
ATOM 813 C CA . GLU A 1 103 ? -13.502 1.533 -2.695 1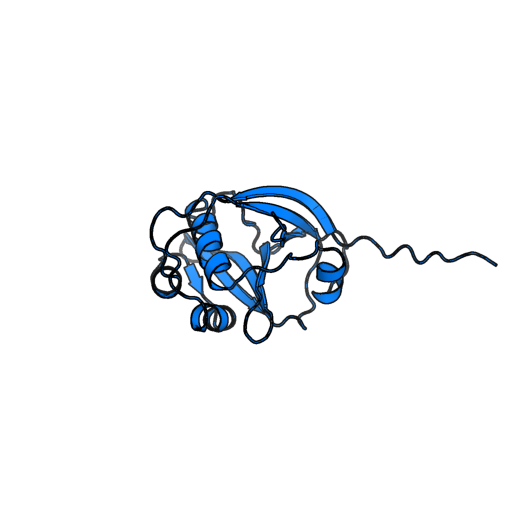.00 90.88 103 GLU A CA 1
ATOM 814 C C . GLU A 1 103 ? -13.763 2.716 -3.632 1.00 90.88 103 GLU A C 1
ATOM 816 O O . GLU A 1 103 ? -14.715 2.671 -4.413 1.00 90.88 103 GLU A O 1
ATOM 821 N N . ARG A 1 104 ? -12.904 3.744 -3.606 1.00 90.25 104 ARG A N 1
ATOM 822 C CA . ARG A 1 104 ? -12.977 4.877 -4.545 1.00 90.25 104 ARG A CA 1
ATOM 823 C C . ARG A 1 104 ? -12.642 4.478 -5.984 1.00 90.25 104 ARG A C 1
ATOM 825 O O . ARG A 1 104 ? -13.069 5.159 -6.911 1.00 90.25 104 ARG A O 1
ATOM 832 N N . GLN A 1 105 ? -11.929 3.370 -6.169 1.00 90.44 105 GLN A N 1
ATOM 833 C CA . GLN A 1 105 ? -11.542 2.813 -7.466 1.00 90.44 105 GLN A CA 1
ATOM 834 C C . GLN A 1 105 ? -12.223 1.469 -7.744 1.00 90.44 105 GLN A C 1
ATOM 836 O O . GLN A 1 105 ? -11.587 0.479 -8.130 1.00 90.44 105 GLN A O 1
ATOM 841 N N . ALA A 1 106 ? -13.543 1.428 -7.549 1.00 81.44 106 ALA A N 1
ATOM 842 C CA . ALA A 1 106 ? -14.347 0.274 -7.930 1.00 81.44 106 ALA A CA 1
ATOM 843 C C . ALA A 1 106 ? -14.132 -0.074 -9.413 1.00 81.44 106 ALA A C 1
ATOM 845 O O . ALA A 1 106 ? -13.990 0.818 -10.251 1.00 81.44 106 ALA A O 1
ATOM 846 N N . ASP A 1 107 ? -14.082 -1.373 -9.714 1.00 78.19 107 ASP A N 1
ATOM 847 C CA . ASP A 1 107 ? -13.944 -1.932 -11.066 1.00 78.19 107 ASP A CA 1
ATOM 848 C C . ASP A 1 107 ? -12.731 -1.424 -11.863 1.00 78.19 107 ASP A C 1
ATOM 850 O O . ASP A 1 107 ? -12.718 -1.481 -13.090 1.00 78.19 107 ASP A O 1
ATOM 854 N N . GLY A 1 108 ? -11.695 -0.945 -11.168 1.00 77.12 108 GLY A N 1
ATOM 855 C CA . GLY A 1 108 ? -10.458 -0.512 -11.810 1.00 77.12 108 GLY A CA 1
ATOM 856 C C . GLY A 1 108 ? -10.457 0.889 -12.371 1.00 77.12 108 GLY A C 1
ATOM 857 O O . GLY A 1 108 ? -9.602 1.224 -13.189 1.00 77.12 108 GLY A O 1
ATOM 858 N N . ASN A 1 109 ? -11.404 1.715 -11.943 1.00 85.88 109 ASN A N 1
ATOM 859 C CA . ASN A 1 109 ? -11.395 3.121 -12.300 1.00 85.88 109 ASN A CA 1
ATOM 860 C C . ASN A 1 109 ? -10.121 3.817 -11.793 1.00 85.88 109 ASN A C 1
ATOM 862 O O . ASN A 1 109 ? -9.510 3.415 -10.800 1.00 85.88 109 ASN A O 1
ATOM 866 N N . LYS A 1 110 ? -9.715 4.882 -12.490 1.00 87.06 110 LYS A N 1
ATOM 867 C CA . LYS A 1 110 ? -8.560 5.703 -12.098 1.00 87.06 110 LYS A CA 1
ATOM 868 C C . LYS A 1 110 ? -8.785 6.352 -10.728 1.00 87.06 110 LYS A C 1
ATOM 870 O O . LYS A 1 110 ? -9.905 6.737 -10.404 1.00 87.06 110 LYS A O 1
ATOM 875 N N . GLY A 1 111 ? -7.709 6.512 -9.962 1.00 89.69 111 GLY A N 1
ATOM 876 C CA . GLY A 1 111 ? -7.717 7.128 -8.636 1.00 89.69 111 GLY A CA 1
ATOM 877 C C . GLY A 1 111 ? -6.337 7.066 -7.980 1.00 89.69 111 GLY A C 1
ATOM 878 O O . GLY A 1 111 ? -5.332 7.203 -8.671 1.00 89.69 111 GLY A O 1
ATOM 879 N N . ASP A 1 112 ? -6.313 6.866 -6.663 1.00 91.44 112 ASP A N 1
ATOM 880 C CA . ASP A 1 112 ? -5.121 6.935 -5.801 1.00 91.44 112 ASP A CA 1
ATOM 881 C C . ASP A 1 112 ? -4.063 5.848 -6.081 1.00 91.44 112 ASP A C 1
ATOM 883 O O . ASP A 1 112 ? -2.872 6.049 -5.853 1.00 91.44 112 ASP A O 1
ATOM 887 N N . LEU A 1 113 ? -4.504 4.683 -6.552 1.00 92.75 113 LEU A N 1
ATOM 888 C CA . LEU A 1 113 ? -3.709 3.502 -6.861 1.00 92.75 113 LEU A CA 1
ATOM 889 C C . LEU A 1 113 ? -3.559 3.345 -8.374 1.00 92.75 113 LEU A C 1
ATOM 891 O O . LEU A 1 113 ? -4.503 3.566 -9.144 1.00 92.75 113 LEU A O 1
ATOM 895 N N . SER A 1 114 ? -2.386 2.880 -8.793 1.00 90.06 114 SER A N 1
ATOM 896 C CA . SER A 1 114 ? -2.099 2.575 -10.187 1.00 90.06 114 SER A CA 1
ATOM 897 C C . SER A 1 114 ? -3.039 1.494 -10.720 1.00 90.06 114 SER A C 1
ATOM 899 O O . SER A 1 114 ? -3.320 0.486 -10.066 1.00 90.06 114 SER A O 1
ATOM 901 N N . THR A 1 115 ? -3.513 1.724 -11.942 1.00 89.00 115 THR A N 1
ATOM 902 C CA . THR A 1 115 ? -4.331 0.778 -12.714 1.00 89.00 115 THR A CA 1
ATOM 903 C C . THR A 1 115 ? -3.514 0.072 -13.802 1.00 89.00 115 THR A C 1
ATOM 905 O O . THR A 1 115 ? -4.066 -0.671 -14.609 1.00 89.00 115 THR A O 1
ATOM 908 N N . ASP A 1 116 ? -2.198 0.289 -13.827 1.00 87.75 116 ASP A N 1
ATOM 909 C CA . ASP A 1 116 ? -1.275 -0.410 -14.714 1.00 87.75 116 ASP A CA 1
ATOM 910 C C . ASP A 1 116 ? -0.766 -1.687 -14.030 1.00 87.75 116 ASP A C 1
ATOM 912 O O . ASP A 1 116 ? -0.141 -1.633 -12.969 1.00 87.75 116 ASP A O 1
ATOM 916 N N . GLU A 1 117 ? -1.031 -2.846 -14.639 1.00 82.19 117 GLU A N 1
ATOM 917 C CA . GLU A 1 117 ? -0.614 -4.157 -14.119 1.00 82.19 117 GLU A CA 1
ATOM 918 C C . GLU A 1 117 ? 0.917 -4.288 -14.028 1.00 82.19 117 GLU A C 1
ATOM 920 O O . GLU A 1 117 ? 1.417 -5.020 -13.172 1.00 82.19 117 GLU A O 1
ATOM 925 N N . ASN A 1 118 ? 1.667 -3.561 -14.863 1.00 85.56 118 ASN A N 1
ATOM 926 C CA . ASN A 1 118 ? 3.130 -3.603 -14.866 1.00 85.56 118 ASN A CA 1
ATOM 927 C C . ASN A 1 118 ? 3.756 -2.601 -13.892 1.00 85.56 118 ASN A C 1
ATOM 929 O O . ASN A 1 118 ? 4.899 -2.783 -13.488 1.00 85.56 118 ASN A O 1
ATOM 933 N N . HIS A 1 119 ? 3.017 -1.572 -13.483 1.00 90.19 119 HIS A N 1
ATOM 934 C CA . HIS A 1 119 ? 3.524 -0.498 -12.635 1.00 90.19 119 HIS A CA 1
ATOM 935 C C . HIS A 1 119 ? 2.649 -0.365 -11.386 1.00 90.19 119 HIS A C 1
ATOM 937 O O . HIS A 1 119 ? 1.817 0.542 -11.304 1.00 90.19 119 HIS A O 1
ATOM 943 N N . PRO A 1 120 ? 2.783 -1.289 -10.415 1.00 93.19 120 PRO A N 1
ATOM 944 C CA . PRO A 1 120 ? 1.968 -1.278 -9.208 1.00 93.19 120 PRO A CA 1
ATOM 945 C C . PRO A 1 120 ? 2.195 -0.022 -8.363 1.00 93.19 120 PRO A C 1
ATOM 947 O O . PRO A 1 120 ? 3.219 0.656 -8.463 1.00 93.19 120 PRO A O 1
ATOM 950 N N . THR A 1 121 ? 1.268 0.219 -7.441 1.00 95.94 121 THR A N 1
ATOM 951 C CA . THR A 1 121 ? 1.509 1.109 -6.305 1.00 95.94 121 THR A CA 1
ATOM 952 C C . THR A 1 121 ? 2.072 0.307 -5.140 1.00 95.94 121 THR A C 1
ATOM 954 O O . THR A 1 121 ? 1.528 -0.742 -4.781 1.00 95.94 121 THR A O 1
ATOM 957 N N . ILE A 1 122 ? 3.144 0.807 -4.527 1.00 96.50 122 ILE A N 1
ATOM 958 C CA . ILE A 1 122 ? 3.759 0.206 -3.346 1.00 96.50 122 ILE A CA 1
ATOM 959 C C . ILE A 1 122 ? 3.653 1.111 -2.121 1.00 96.50 122 ILE A C 1
ATOM 961 O O . ILE A 1 122 ? 3.616 2.338 -2.212 1.00 96.50 122 ILE A O 1
ATOM 965 N N . THR A 1 123 ? 3.595 0.500 -0.942 1.00 95.62 123 THR A N 1
ATOM 966 C CA . THR A 1 123 ? 3.559 1.206 0.346 1.00 95.62 123 THR A CA 1
ATOM 967 C C . THR A 1 123 ? 4.298 0.405 1.403 1.00 95.62 123 THR A C 1
ATOM 969 O O . THR A 1 123 ? 4.228 -0.823 1.428 1.00 95.62 123 THR A O 1
ATOM 972 N N . TYR A 1 124 ? 4.983 1.091 2.311 1.00 94.75 124 TYR A N 1
ATOM 973 C CA . TYR A 1 124 ? 5.715 0.449 3.397 1.00 94.75 124 TYR A CA 1
ATOM 974 C C . TYR A 1 124 ? 4.855 0.348 4.658 1.00 94.75 124 TYR A C 1
ATOM 976 O O . TYR A 1 124 ? 4.286 1.339 5.119 1.00 94.75 124 TYR A O 1
ATOM 984 N N . VAL A 1 125 ? 4.784 -0.850 5.243 1.00 92.44 125 VAL A N 1
ATOM 985 C CA . VAL A 1 125 ? 3.989 -1.130 6.448 1.00 92.44 125 VAL A CA 1
ATOM 986 C C . VAL A 1 125 ? 4.873 -1.718 7.545 1.00 92.44 125 VAL A C 1
ATOM 988 O O . VAL A 1 125 ? 5.610 -2.690 7.334 1.00 92.44 125 VAL A O 1
ATOM 991 N N . PHE A 1 126 ? 4.780 -1.142 8.743 1.00 77.94 126 PHE A N 1
ATOM 992 C CA . PHE A 1 126 ? 5.550 -1.546 9.915 1.00 77.94 126 PHE A CA 1
ATOM 993 C C . PHE A 1 126 ? 4.862 -2.702 10.662 1.00 77.94 126 PHE A C 1
ATOM 995 O O . PHE A 1 126 ? 4.180 -2.522 11.664 1.00 77.94 126 PHE A O 1
ATOM 1002 N N . GLY A 1 127 ? 5.007 -3.923 10.139 1.00 67.06 127 GLY A N 1
ATOM 1003 C CA . GLY A 1 127 ? 4.628 -5.163 10.836 1.00 67.06 127 GLY A CA 1
ATOM 1004 C C . GLY A 1 127 ? 5.806 -5.815 11.577 1.00 67.06 127 GLY A C 1
ATOM 1005 O O . GLY A 1 127 ? 6.912 -5.283 11.585 1.00 67.06 127 GLY A O 1
ATOM 1006 N N . LYS A 1 128 ? 5.621 -7.042 12.099 1.00 63.34 128 LYS A N 1
ATOM 1007 C CA . LYS A 1 128 ? 6.654 -7.829 12.828 1.00 63.34 128 LYS A CA 1
ATOM 1008 C C . LYS A 1 128 ? 8.006 -7.988 12.108 1.00 63.34 128 LYS A C 1
ATOM 1010 O O . LYS A 1 128 ? 8.976 -8.392 12.740 1.00 63.34 128 LYS A O 1
ATOM 1015 N N . ARG A 1 129 ? 8.066 -7.753 10.793 1.00 71.00 129 ARG A N 1
ATOM 1016 C CA . ARG A 1 129 ? 9.279 -7.893 9.967 1.00 71.00 129 ARG A CA 1
ATOM 1017 C C . ARG A 1 129 ? 9.511 -6.743 8.983 1.00 71.00 129 ARG A C 1
ATOM 1019 O O . ARG A 1 129 ? 10.455 -6.830 8.209 1.00 71.00 129 ARG A O 1
ATOM 1026 N N . GLY A 1 130 ? 8.662 -5.709 8.995 1.00 77.06 130 GLY A N 1
ATOM 1027 C CA . GLY A 1 130 ? 8.593 -4.714 7.919 1.00 77.06 130 GLY A CA 1
ATOM 1028 C C . GLY A 1 130 ? 8.228 -5.347 6.566 1.00 77.06 130 GLY A C 1
ATOM 1029 O O . GLY A 1 130 ? 8.780 -6.368 6.155 1.00 77.06 130 GLY A O 1
ATOM 1030 N N . LYS A 1 131 ? 7.250 -4.789 5.860 1.00 87.88 131 LYS A N 1
ATOM 1031 C CA . LYS A 1 131 ? 6.811 -5.331 4.566 1.00 87.88 131 LYS A CA 1
ATOM 1032 C C . LYS A 1 131 ? 6.583 -4.208 3.574 1.00 87.88 131 LYS A C 1
ATOM 1034 O O . LYS A 1 131 ? 6.221 -3.097 3.962 1.00 87.88 131 LYS A O 1
ATOM 1039 N N . VAL A 1 132 ? 6.760 -4.533 2.300 1.00 87.50 132 VAL A N 1
ATOM 1040 C CA . VAL A 1 132 ? 6.263 -3.709 1.200 1.00 87.50 132 VAL A CA 1
ATOM 1041 C C . VAL A 1 132 ? 4.954 -4.303 0.743 1.00 87.50 132 VAL A C 1
ATOM 1043 O O . VAL A 1 132 ? 4.916 -5.467 0.352 1.00 87.50 132 VAL A O 1
ATOM 1046 N N . VAL A 1 133 ? 3.884 -3.527 0.822 1.00 89.19 133 VAL A N 1
ATOM 1047 C CA . VAL A 1 133 ? 2.590 -3.886 0.254 1.00 89.19 133 VAL A CA 1
ATOM 1048 C C . VAL A 1 133 ? 2.560 -3.465 -1.199 1.00 89.19 133 VAL A C 1
ATOM 1050 O O . VAL A 1 133 ? 3.021 -2.380 -1.539 1.00 89.19 133 VAL A O 1
ATOM 1053 N N . ILE A 1 134 ? 2.000 -4.335 -2.030 1.00 90.88 134 ILE A N 1
ATOM 1054 C CA . ILE A 1 134 ? 1.819 -4.131 -3.459 1.00 90.88 134 ILE A CA 1
ATOM 1055 C C . ILE A 1 134 ? 0.332 -4.131 -3.744 1.00 90.88 134 ILE A C 1
ATOM 1057 O O . ILE A 1 134 ? -0.371 -5.078 -3.385 1.00 90.88 134 ILE A O 1
ATOM 1061 N N . ALA A 1 135 ? -0.108 -3.100 -4.447 1.00 87.44 135 ALA A N 1
ATOM 1062 C CA . ALA A 1 135 ? -1.439 -2.989 -4.996 1.00 87.44 135 ALA A CA 1
ATOM 1063 C C . ALA A 1 135 ? -1.343 -2.846 -6.512 1.00 87.44 135 ALA A C 1
ATOM 1065 O O . ALA A 1 135 ? -0.686 -1.937 -7.015 1.00 87.44 135 ALA A O 1
ATOM 1066 N N . HIS A 1 136 ? -2.004 -3.735 -7.239 1.00 85.94 136 HIS A N 1
ATOM 1067 C CA . HIS A 1 136 ? -2.260 -3.537 -8.660 1.00 85.94 136 HIS A CA 1
ATOM 1068 C C . HIS A 1 136 ? -3.608 -4.118 -9.016 1.00 85.94 136 HIS A C 1
ATOM 1070 O O . HIS A 1 136 ? -4.140 -5.001 -8.338 1.00 85.94 136 HIS A O 1
ATOM 1076 N N . ILE A 1 137 ? -4.143 -3.634 -10.118 1.00 85.25 137 ILE A N 1
ATOM 1077 C CA . ILE A 1 137 ? -5.288 -4.247 -10.746 1.00 85.25 137 ILE A CA 1
ATOM 1078 C C . ILE A 1 137 ? -4.841 -5.331 -11.723 1.00 85.25 137 ILE A C 1
ATOM 1080 O O . ILE A 1 137 ? -3.784 -5.240 -12.344 1.00 85.25 137 ILE A O 1
ATOM 1084 N N . ARG A 1 138 ? -5.670 -6.358 -11.870 1.00 83.44 138 ARG A N 1
ATOM 1085 C CA . ARG A 1 138 ? -5.505 -7.403 -12.867 1.00 83.44 138 ARG A CA 1
ATOM 1086 C C . ARG A 1 138 ? -6.801 -7.603 -13.635 1.00 83.44 138 ARG A C 1
ATOM 1088 O O . ARG A 1 138 ? -7.873 -7.709 -13.036 1.00 83.44 138 ARG A O 1
ATOM 1095 N N . TYR A 1 139 ? -6.699 -7.714 -14.957 1.00 76.31 139 TYR A N 1
ATOM 1096 C CA . TYR A 1 139 ? -7.818 -8.169 -15.776 1.00 76.31 139 TYR A CA 1
ATOM 1097 C C . TYR A 1 139 ? -7.913 -9.691 -15.713 1.00 76.31 139 TYR A C 1
ATOM 1099 O O . TYR A 1 139 ? -6.957 -10.406 -16.031 1.00 76.31 139 TYR A O 1
ATOM 1107 N N . LEU A 1 140 ? -9.070 -10.213 -15.317 1.00 76.38 140 LEU A N 1
ATOM 1108 C CA . LEU A 1 140 ? -9.316 -11.646 -15.350 1.00 76.38 140 LEU A CA 1
ATOM 1109 C C . LEU A 1 140 ? -9.975 -12.036 -16.668 1.00 76.38 140 LEU A C 1
ATOM 1111 O O . LEU A 1 140 ? -10.865 -11.357 -17.176 1.00 76.38 140 LEU A O 1
ATOM 1115 N N . ARG A 1 141 ? -9.563 -13.196 -17.198 1.00 67.94 141 ARG A N 1
ATOM 1116 C CA . ARG A 1 141 ? -9.990 -13.748 -18.500 1.00 67.94 141 ARG A CA 1
ATOM 1117 C C . ARG A 1 141 ? -11.515 -13.823 -18.685 1.00 67.94 141 ARG A C 1
ATOM 1119 O O . ARG A 1 141 ? -11.989 -13.929 -19.808 1.00 67.94 141 ARG A O 1
ATOM 1126 N N . TYR A 1 142 ? -12.275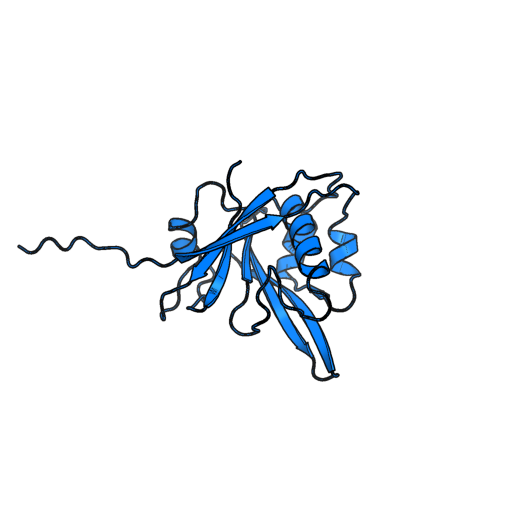 -13.767 -17.598 1.00 72.25 142 TYR A N 1
ATOM 1127 C CA . TYR A 1 142 ? -13.734 -13.839 -17.571 1.00 72.25 142 TYR A CA 1
ATOM 1128 C C . TYR A 1 142 ? -14.433 -12.470 -17.630 1.00 72.25 142 TYR A C 1
ATOM 1130 O O . TYR A 1 142 ? -15.621 -12.386 -17.333 1.00 72.25 142 TYR A O 1
ATOM 1138 N N . GLY A 1 143 ? -13.725 -11.398 -17.993 1.00 72.88 143 GLY A N 1
ATOM 1139 C CA . GLY A 1 143 ? -14.350 -10.102 -18.263 1.00 72.88 143 GLY A CA 1
ATOM 1140 C C . GLY A 1 143 ? -14.547 -9.206 -17.047 1.00 72.88 143 GLY A C 1
ATOM 1141 O O . GLY A 1 143 ? -15.342 -8.274 -17.115 1.00 72.88 143 GLY A O 1
ATOM 1142 N N . PHE A 1 144 ? -13.846 -9.469 -15.943 1.00 79.25 144 PHE A N 1
ATOM 1143 C CA . PHE A 1 144 ? -13.916 -8.634 -14.749 1.00 79.25 144 PHE A CA 1
ATOM 1144 C C . PHE A 1 144 ? -12.532 -8.196 -14.282 1.00 79.25 144 PHE A C 1
ATOM 1146 O O . PHE A 1 144 ? -11.547 -8.928 -14.395 1.00 79.25 144 PHE A O 1
ATOM 1153 N N . TRP A 1 145 ? -12.489 -6.979 -13.753 1.00 83.56 145 TRP A N 1
ATOM 1154 C CA . TRP A 1 145 ? -11.325 -6.415 -13.095 1.00 83.56 145 TRP A CA 1
ATOM 1155 C C . TRP A 1 145 ? -11.301 -6.841 -11.631 1.00 83.56 145 TRP A C 1
ATOM 1157 O O . TRP A 1 145 ? -12.332 -6.872 -10.959 1.00 83.56 145 TRP A O 1
ATOM 1167 N N . GLU A 1 146 ? -10.117 -7.177 -11.140 1.00 89.25 146 GLU A N 1
ATOM 1168 C CA . GLU A 1 146 ? -9.901 -7.543 -9.748 1.00 89.25 146 GLU A CA 1
ATOM 1169 C C . GLU A 1 146 ? -8.676 -6.813 -9.210 1.00 89.25 146 GLU A C 1
ATOM 1171 O O . GLU A 1 146 ? -7.619 -6.783 -9.843 1.00 89.25 146 GLU A O 1
ATOM 1176 N N . TRP A 1 147 ? -8.808 -6.242 -8.016 1.00 91.56 147 TRP A N 1
ATOM 1177 C CA . TRP A 1 147 ? -7.664 -5.740 -7.272 1.00 91.56 147 TRP A CA 1
ATOM 1178 C C . TRP A 1 147 ? -6.873 -6.915 -6.717 1.00 91.56 147 TRP A C 1
ATOM 1180 O O . TRP A 1 147 ? -7.427 -7.783 -6.049 1.00 91.56 147 TRP A O 1
ATOM 1190 N N . ARG A 1 148 ? -5.566 -6.937 -6.943 1.00 91.50 148 ARG A N 1
ATOM 1191 C CA . ARG A 1 148 ? -4.658 -7.891 -6.321 1.00 91.50 148 ARG A CA 1
ATOM 1192 C C . ARG A 1 148 ? -3.786 -7.173 -5.304 1.00 91.50 148 ARG A C 1
ATOM 1194 O O . ARG A 1 148 ? -3.131 -6.179 -5.611 1.00 91.50 148 ARG A O 1
ATOM 1201 N N . VAL A 1 149 ? -3.750 -7.736 -4.101 1.00 92.88 149 VAL A N 1
ATOM 1202 C CA . VAL A 1 149 ? -2.967 -7.214 -2.982 1.00 92.88 149 VAL A CA 1
ATOM 1203 C C . VAL A 1 149 ? -2.009 -8.288 -2.505 1.00 92.88 149 VAL A C 1
ATOM 1205 O O . VAL A 1 149 ? -2.404 -9.432 -2.258 1.00 92.88 149 VAL A O 1
ATOM 1208 N N . ASP A 1 150 ? -0.744 -7.917 -2.381 1.00 93.31 150 ASP A N 1
ATOM 1209 C CA . ASP A 1 150 ? 0.319 -8.786 -1.892 1.00 93.31 150 ASP A CA 1
ATOM 1210 C C . ASP A 1 150 ? 1.236 -8.023 -0.939 1.00 93.31 150 ASP A C 1
ATOM 1212 O O . ASP A 1 150 ? 1.162 -6.799 -0.829 1.00 93.31 150 ASP A O 1
ATOM 1216 N N . SER A 1 151 ? 2.122 -8.738 -0.255 1.00 93.19 151 SER A N 1
ATOM 1217 C CA . SER A 1 151 ? 3.236 -8.095 0.427 1.00 93.19 151 SER A CA 1
ATOM 1218 C C . SER A 1 151 ? 4.522 -8.885 0.257 1.00 93.19 151 SER A C 1
ATOM 1220 O O . SER A 1 151 ? 4.531 -10.103 0.436 1.00 93.19 151 SER A O 1
ATOM 1222 N N . LEU A 1 152 ? 5.614 -8.178 0.001 1.00 92.50 152 LEU A N 1
ATOM 1223 C CA . LEU A 1 152 ? 6.945 -8.744 -0.162 1.00 92.50 152 LEU A CA 1
ATOM 1224 C C . LEU A 1 152 ? 7.854 -8.382 1.024 1.00 92.50 152 LEU A C 1
ATOM 1226 O O . LEU A 1 152 ? 7.615 -7.387 1.722 1.00 92.50 152 LEU A O 1
ATOM 1230 N N . PRO A 1 153 ? 8.890 -9.197 1.298 1.00 91.19 153 PRO A N 1
ATOM 1231 C CA . PRO A 1 153 ? 9.911 -8.844 2.278 1.00 91.19 153 PRO A CA 1
ATOM 1232 C C . PRO A 1 153 ? 10.671 -7.584 1.848 1.00 91.19 153 PRO A C 1
ATOM 1234 O O . PRO A 1 153 ? 10.847 -7.331 0.658 1.00 91.19 153 PRO A O 1
ATOM 1237 N N . LEU A 1 154 ? 11.196 -6.829 2.818 1.00 91.06 154 LEU A N 1
ATOM 1238 C CA . LEU A 1 154 ? 12.020 -5.645 2.537 1.00 91.06 154 LEU A CA 1
ATOM 1239 C C . LEU A 1 154 ? 13.297 -5.971 1.749 1.00 91.06 154 LEU A C 1
ATOM 1241 O O . LEU A 1 154 ? 13.817 -5.101 1.066 1.00 91.06 154 LEU A O 1
ATOM 1245 N N . SER A 1 155 ? 13.772 -7.217 1.781 1.00 90.44 155 SER A N 1
ATOM 1246 C CA . SER A 1 155 ? 14.912 -7.668 0.976 1.00 90.44 155 SER A CA 1
ATOM 1247 C C . SER A 1 155 ? 14.598 -7.825 -0.515 1.00 90.44 155 SER A C 1
ATOM 1249 O O . SER A 1 155 ? 15.501 -8.132 -1.284 1.00 90.44 155 SER A O 1
ATOM 1251 N 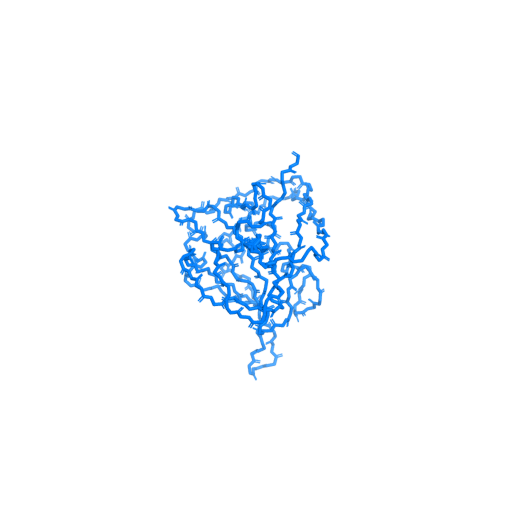N . TYR A 1 156 ? 13.335 -7.687 -0.933 1.00 90.38 156 TYR A N 1
ATOM 1252 C CA . TYR A 1 156 ? 12.981 -7.749 -2.346 1.00 90.38 156 TYR A CA 1
ATOM 1253 C C . TYR A 1 156 ? 13.620 -6.586 -3.117 1.00 90.38 156 TYR A C 1
ATOM 1255 O O . TYR A 1 156 ? 13.509 -5.422 -2.726 1.00 90.38 156 TYR A O 1
ATOM 1263 N N . SER A 1 157 ? 14.253 -6.921 -4.234 1.00 85.12 157 SER A N 1
ATOM 1264 C CA . SER A 1 157 ? 14.745 -5.993 -5.244 1.00 85.12 157 SER A CA 1
ATOM 1265 C C . SER A 1 157 ? 14.124 -6.393 -6.577 1.00 85.12 157 SER A C 1
ATOM 1267 O O . SER A 1 157 ? 14.179 -7.550 -6.988 1.00 85.12 157 SER A O 1
ATOM 1269 N N . GLY A 1 158 ? 13.445 -5.451 -7.217 1.00 90.25 158 GLY A N 1
ATOM 1270 C CA . GLY A 1 158 ? 12.656 -5.747 -8.413 1.00 90.25 158 GLY A CA 1
ATOM 1271 C C . GLY A 1 158 ? 11.711 -4.623 -8.806 1.00 90.25 158 GLY A C 1
ATOM 1272 O O . GLY A 1 158 ? 10.696 -4.888 -9.444 1.00 90.25 158 GLY A O 1
ATOM 1273 N N . TRP A 1 159 ? 12.003 -3.397 -8.373 1.00 93.94 159 TRP A N 1
ATOM 1274 C CA . TRP A 1 159 ? 11.236 -2.213 -8.732 1.00 93.94 159 TRP A CA 1
ATOM 1275 C C . TRP A 1 159 ? 11.932 -1.477 -9.857 1.00 93.94 159 TRP A C 1
ATOM 1277 O O . TRP A 1 159 ? 13.153 -1.495 -9.933 1.00 93.94 159 TRP A O 1
ATOM 1287 N N . PHE A 1 160 ? 11.164 -0.831 -10.714 1.00 92.94 160 PHE A N 1
ATOM 1288 C CA . PHE A 1 160 ? 11.662 -0.152 -11.902 1.00 92.94 160 PHE A CA 1
ATOM 1289 C C . PHE A 1 160 ? 10.834 1.107 -12.152 1.00 92.94 160 PHE A C 1
ATOM 1291 O O . PHE A 1 160 ? 9.831 1.346 -11.468 1.00 92.94 160 PHE A O 1
ATOM 1298 N N . ALA A 1 161 ? 11.274 1.911 -13.119 1.00 92.81 161 ALA A N 1
ATOM 1299 C CA . ALA A 1 161 ? 10.593 3.131 -13.526 1.00 92.81 161 ALA A CA 1
ATOM 1300 C C . ALA A 1 161 ? 9.080 2.933 -13.702 1.00 92.81 161 ALA A C 1
ATOM 1302 O O . ALA A 1 161 ? 8.636 1.946 -14.278 1.00 92.81 161 ALA A O 1
ATOM 1303 N N . GLY A 1 162 ? 8.295 3.900 -13.228 1.00 88.69 162 GLY A N 1
ATOM 1304 C CA . GLY A 1 162 ? 6.835 3.910 -13.365 1.00 88.69 162 GLY A CA 1
ATOM 1305 C C . GLY A 1 162 ? 6.074 3.323 -12.176 1.00 88.69 162 GLY A C 1
ATOM 1306 O O . GLY A 1 162 ? 4.905 3.651 -12.002 1.00 88.69 162 GLY A O 1
ATOM 1307 N N . VAL A 1 163 ? 6.719 2.532 -11.311 1.00 94.19 163 VAL A N 1
ATOM 1308 C CA . VAL A 1 163 ? 6.133 2.131 -10.020 1.00 94.19 163 VAL A CA 1
ATOM 1309 C C . VAL A 1 163 ? 5.886 3.374 -9.163 1.00 94.19 163 VAL A C 1
ATOM 1311 O O . VAL A 1 163 ? 6.797 4.179 -8.949 1.00 94.19 163 VAL A O 1
ATOM 1314 N N . SER A 1 164 ? 4.669 3.504 -8.633 1.00 95.31 164 SER A N 1
ATOM 1315 C CA . SER A 1 164 ? 4.323 4.584 -7.705 1.00 95.31 164 SER A CA 1
ATOM 1316 C C . SER A 1 164 ? 4.541 4.149 -6.257 1.00 95.31 164 SER A C 1
ATOM 1318 O O . SER A 1 164 ? 4.191 3.036 -5.869 1.00 95.31 164 SER A O 1
ATOM 1320 N N . VAL A 1 165 ? 5.070 5.041 -5.427 1.00 96.56 165 VAL A N 1
ATOM 1321 C CA . VAL A 1 165 ? 5.341 4.824 -4.004 1.00 96.56 165 VAL A CA 1
ATOM 1322 C C . VAL A 1 165 ? 4.484 5.782 -3.189 1.00 96.56 165 VAL A C 1
ATOM 1324 O O . VAL A 1 165 ? 4.625 6.997 -3.309 1.00 96.56 165 VAL A O 1
ATOM 1327 N N . LEU A 1 166 ? 3.623 5.240 -2.328 1.00 96.38 166 LEU A N 1
ATOM 1328 C CA . LEU A 1 166 ? 2.894 6.031 -1.341 1.00 96.38 166 LEU A CA 1
ATOM 1329 C C . LEU A 1 166 ? 3.636 6.011 -0.009 1.00 96.38 166 LEU A C 1
ATOM 1331 O O . LEU A 1 166 ? 3.988 4.952 0.519 1.00 96.38 166 LEU A O 1
ATOM 1335 N N . SER A 1 167 ? 3.835 7.200 0.542 1.00 94.56 167 SER A N 1
ATOM 1336 C CA . SER A 1 167 ? 4.530 7.430 1.799 1.00 94.56 167 SER A CA 1
ATOM 1337 C C . SER A 1 167 ? 3.590 8.068 2.799 1.00 94.56 167 SER A C 1
ATOM 1339 O O . SER A 1 167 ? 2.971 9.097 2.517 1.00 94.56 167 SER A O 1
ATOM 1341 N N . ALA A 1 168 ? 3.553 7.518 4.009 1.00 90.12 168 ALA A N 1
ATOM 1342 C CA . ALA A 1 168 ? 3.051 8.280 5.138 1.00 90.12 168 ALA A CA 1
ATOM 1343 C C . ALA A 1 168 ? 3.877 9.572 5.286 1.00 90.12 168 ALA A C 1
ATOM 1345 O O . ALA A 1 168 ? 5.073 9.603 4.987 1.00 90.12 168 ALA A O 1
ATOM 1346 N N . THR A 1 169 ? 3.231 10.649 5.717 1.00 81.44 169 THR A N 1
ATOM 1347 C CA . THR A 1 169 ? 3.909 11.872 6.152 1.00 81.44 169 THR A CA 1
ATOM 1348 C C . THR A 1 169 ? 3.698 12.026 7.649 1.00 81.44 169 THR A C 1
ATOM 1350 O O . THR A 1 169 ? 2.654 11.627 8.184 1.00 81.44 169 THR A O 1
ATOM 1353 N N . THR A 1 170 ? 4.689 12.567 8.345 1.00 63.59 170 THR A N 1
ATOM 1354 C CA . THR A 1 170 ? 4.486 13.102 9.690 1.00 63.59 170 THR A CA 1
ATOM 1355 C C . THR A 1 170 ? 3.540 14.301 9.594 1.00 63.59 170 THR A C 1
ATOM 1357 O O . THR A 1 170 ? 3.684 15.136 8.701 1.00 63.59 170 THR A O 1
ATOM 1360 N N . ASN A 1 171 ? 2.515 14.317 10.450 1.00 47.47 171 ASN A N 1
ATOM 1361 C CA . ASN A 1 171 ? 1.676 15.498 10.664 1.00 47.47 171 ASN A CA 1
ATOM 1362 C C . ASN A 1 171 ? 2.401 16.492 11.570 1.00 47.47 171 ASN A C 1
ATOM 1364 O O . ASN A 1 171 ? 3.138 16.015 12.465 1.00 47.47 171 ASN A O 1
#

Sequence (171 aa):
MGNNENTAEKILRPSGEITLPALIKPFDPDKFFRTRKGLLVRDGFREILSVAREVKSLPDRKIASFDIIPLEIVSNEQIRAELPEGHTFDPSEFCARFAGMIERQADGNKGDLSTDENHPTITYVFGKRGKVVIAHIRYLRYGFWEWRVDSLPLSYSGWFAGVSVLSATTN